Protein AF-A0A7X2PAZ7-F1 (afdb_monomer_lite)

Organism: NCBI:txid2606638

Sequence (90 aa):
MGCDDVDLNIPRFDYEKLLDSFSDPTGRYRIISIRDKGYYLPSAKIFDTTTIMRENYDVSLDIGLFIDLFPMDNLSNDLTEAKRMFRRIK

Structure (mmCIF, N/CA/C/O backbone):
data_AF-A0A7X2PAZ7-F1
#
_entry.id   AF-A0A7X2PAZ7-F1
#
loop_
_atom_site.group_PDB
_atom_site.id
_atom_site.type_symbol
_atom_site.label_atom_id
_atom_site.label_alt_id
_atom_site.label_comp_id
_atom_site.label_asym_id
_atom_site.label_entity_id
_atom_site.label_seq_id
_atom_site.pdbx_PDB_ins_code
_atom_site.Cartn_x
_atom_site.Cartn_y
_atom_site.Cartn_z
_atom_site.occupancy
_atom_site.B_iso_or_equiv
_atom_site.auth_seq_id
_atom_site.auth_comp_id
_atom_site.auth_asym_id
_atom_site.auth_atom_id
_atom_site.pdbx_PDB_model_num
ATOM 1 N N . MET A 1 1 ? -12.404 -20.826 -10.278 1.00 43.88 1 MET A N 1
ATOM 2 C CA . MET A 1 1 ? -12.297 -20.040 -9.036 1.00 43.88 1 MET A CA 1
ATOM 3 C C . MET A 1 1 ? -12.350 -18.599 -9.483 1.00 43.88 1 MET A C 1
ATOM 5 O O . MET A 1 1 ? -11.519 -18.220 -10.298 1.00 43.88 1 MET A O 1
ATOM 9 N N . GLY A 1 2 ? -13.463 -17.930 -9.181 1.00 49.62 2 GLY A N 1
ATOM 10 C CA . GLY A 1 2 ? -13.756 -16.588 -9.678 1.00 49.62 2 GLY A CA 1
ATOM 11 C C . GLY A 1 2 ? -12.802 -15.585 -9.051 1.00 49.62 2 GLY A C 1
ATOM 12 O O . GLY A 1 2 ? -12.396 -15.763 -7.910 1.00 49.62 2 GLY A O 1
ATOM 13 N N . CYS A 1 3 ? -12.389 -14.601 -9.838 1.00 54.66 3 CYS A N 1
ATOM 14 C CA . CYS A 1 3 ? -11.564 -13.496 -9.379 1.00 54.66 3 CYS A CA 1
ATOM 15 C C . CYS A 1 3 ? -12.446 -12.593 -8.504 1.00 54.66 3 CYS A C 1
ATOM 17 O O . CYS A 1 3 ? -13.152 -11.740 -9.036 1.00 54.66 3 CYS A O 1
ATOM 19 N N . ASP A 1 4 ? -12.473 -12.856 -7.197 1.00 70.50 4 ASP A N 1
ATOM 20 C CA . ASP A 1 4 ? -13.101 -11.972 -6.203 1.00 70.50 4 ASP A CA 1
ATOM 21 C C . ASP A 1 4 ? -12.142 -10.838 -5.783 1.00 70.50 4 ASP A C 1
ATOM 23 O O . ASP A 1 4 ? -12.565 -9.854 -5.177 1.00 70.50 4 ASP A O 1
ATOM 27 N N . ASP A 1 5 ? -10.869 -10.954 -6.177 1.00 73.44 5 ASP A N 1
ATOM 28 C CA . ASP A 1 5 ? -9.801 -10.001 -5.897 1.00 73.44 5 ASP A CA 1
ATOM 29 C C . ASP A 1 5 ? -9.581 -9.033 -7.070 1.00 73.44 5 ASP A C 1
ATOM 31 O O . ASP A 1 5 ? -9.789 -9.365 -8.244 1.00 73.44 5 ASP A O 1
ATOM 35 N N . VAL A 1 6 ? -9.140 -7.817 -6.746 1.00 87.88 6 VAL A N 1
ATOM 36 C CA . VAL A 1 6 ? -8.716 -6.805 -7.718 1.00 87.88 6 VAL A CA 1
ATOM 37 C C . VAL A 1 6 ? -7.239 -6.514 -7.492 1.00 87.88 6 VAL A C 1
ATOM 39 O O . VAL A 1 6 ? -6.856 -6.017 -6.434 1.00 87.88 6 VAL A O 1
ATOM 42 N N . ASP A 1 7 ? -6.433 -6.765 -8.522 1.00 91.38 7 ASP A N 1
ATOM 43 C CA . ASP A 1 7 ? -4.995 -6.506 -8.522 1.00 91.38 7 ASP A CA 1
ATOM 44 C C . ASP A 1 7 ? -4.650 -5.310 -9.416 1.00 91.38 7 ASP A C 1
ATOM 46 O O . ASP A 1 7 ? -5.033 -5.246 -10.589 1.00 91.38 7 ASP A O 1
ATOM 50 N N . LEU A 1 8 ? -3.859 -4.375 -8.891 1.00 93.00 8 LEU A N 1
ATOM 51 C CA . LEU A 1 8 ? -3.301 -3.254 -9.639 1.00 93.00 8 LEU A CA 1
ATOM 52 C C . LEU A 1 8 ? -1.785 -3.391 -9.750 1.00 93.00 8 LEU A C 1
ATOM 54 O O . LEU A 1 8 ? -1.052 -3.293 -8.769 1.00 93.00 8 LEU A O 1
ATOM 58 N N . ASN A 1 9 ? -1.311 -3.547 -10.984 1.00 93.56 9 ASN A N 1
ATOM 59 C CA . ASN A 1 9 ? 0.106 -3.462 -11.315 1.00 93.56 9 ASN A CA 1
ATOM 60 C C . ASN A 1 9 ? 0.494 -1.993 -11.529 1.00 93.56 9 ASN A C 1
ATOM 62 O O . ASN A 1 9 ? -0.029 -1.336 -12.430 1.00 93.56 9 ASN A O 1
ATOM 66 N N . ILE A 1 10 ? 1.416 -1.481 -10.715 1.00 93.44 10 ILE A N 1
ATOM 67 C CA . ILE A 1 10 ? 1.793 -0.062 -10.672 1.00 93.44 10 ILE A CA 1
ATOM 68 C C . ILE A 1 10 ? 3.298 0.058 -10.926 1.00 93.44 10 ILE A C 1
ATOM 70 O O . ILE A 1 10 ? 4.063 -0.624 -10.246 1.00 93.44 10 ILE A O 1
ATOM 74 N N . PRO A 1 11 ? 3.773 0.919 -11.848 1.00 93.25 11 PRO A N 1
ATOM 75 C CA . PRO A 1 11 ? 5.204 1.177 -11.997 1.00 93.25 11 PRO A CA 1
ATOM 76 C C . PRO A 1 11 ? 5.843 1.520 -10.646 1.00 93.25 11 PRO A C 1
ATOM 78 O O . PRO A 1 11 ? 5.308 2.354 -9.916 1.00 93.25 11 PRO A O 1
ATOM 81 N N . ARG A 1 12 ? 6.989 0.910 -10.303 1.00 93.06 12 ARG A N 1
ATOM 82 C CA . ARG A 1 12 ? 7.595 1.036 -8.960 1.00 93.06 12 ARG A CA 1
ATOM 83 C C . ARG A 1 12 ? 7.720 2.489 -8.503 1.00 93.06 12 ARG A C 1
ATOM 85 O O . ARG A 1 12 ? 7.447 2.793 -7.351 1.00 93.06 12 ARG A O 1
ATOM 92 N N . PHE A 1 13 ? 8.084 3.394 -9.408 1.00 92.38 13 PHE A N 1
ATOM 93 C CA . PHE A 1 13 ? 8.183 4.819 -9.101 1.00 92.38 13 PHE A CA 1
ATOM 94 C C . PHE A 1 13 ? 6.864 5.432 -8.604 1.00 92.38 13 PHE A C 1
ATOM 96 O O . PHE A 1 13 ? 6.869 6.186 -7.635 1.00 92.38 13 PHE A O 1
ATOM 103 N N . ASP A 1 14 ? 5.741 5.099 -9.239 1.00 95.12 14 ASP A N 1
ATOM 104 C CA . ASP A 1 14 ? 4.424 5.604 -8.847 1.00 95.12 14 ASP A CA 1
ATOM 105 C C . ASP A 1 14 ? 3.881 4.867 -7.618 1.00 95.12 14 ASP A C 1
ATOM 107 O O . ASP A 1 14 ? 3.203 5.473 -6.792 1.00 95.12 14 ASP A O 1
ATOM 111 N N . TYR A 1 15 ? 4.244 3.593 -7.446 1.00 95.69 15 TYR A N 1
ATOM 112 C CA . TYR A 1 15 ? 3.947 2.822 -6.239 1.00 95.69 15 TYR A CA 1
ATOM 113 C C . TYR A 1 15 ? 4.591 3.445 -4.992 1.00 95.69 15 TYR A C 1
ATOM 115 O O . TYR A 1 15 ? 3.896 3.699 -4.012 1.00 95.69 15 TYR A O 1
ATOM 123 N N . GLU A 1 16 ? 5.893 3.752 -5.027 1.00 94.94 16 GLU A N 1
ATOM 124 C CA . GLU A 1 16 ? 6.576 4.371 -3.879 1.00 94.94 16 GLU A CA 1
ATOM 125 C C . GLU A 1 16 ? 5.995 5.757 -3.566 1.00 94.94 16 GLU A C 1
ATOM 127 O O . GLU A 1 16 ? 5.724 6.064 -2.407 1.00 94.94 16 GLU A O 1
ATOM 132 N N . LYS A 1 17 ? 5.705 6.564 -4.598 1.00 96.38 17 LYS A N 1
ATOM 133 C CA . LYS A 1 17 ? 5.014 7.851 -4.422 1.00 96.38 17 LYS A CA 1
ATOM 134 C C . LYS A 1 17 ? 3.654 7.690 -3.759 1.00 96.38 17 LYS A C 1
ATOM 136 O O . LYS A 1 17 ? 3.326 8.471 -2.873 1.00 96.38 17 LYS A O 1
ATOM 141 N N . LEU A 1 18 ? 2.867 6.700 -4.184 1.00 96.25 18 LEU A N 1
ATOM 142 C CA . LEU A 1 18 ? 1.575 6.411 -3.578 1.00 96.25 18 LEU A CA 1
ATOM 143 C C . LEU A 1 18 ? 1.747 6.106 -2.086 1.00 96.25 18 LEU A C 1
ATOM 145 O O . LEU A 1 18 ? 1.059 6.717 -1.280 1.00 96.25 18 LEU A O 1
ATOM 149 N N . LEU A 1 19 ? 2.692 5.242 -1.703 1.00 96.19 19 LEU A N 1
ATOM 150 C CA . LEU A 1 19 ? 2.942 4.937 -0.288 1.00 96.19 19 LEU A CA 1
ATOM 151 C C . LEU A 1 19 ? 3.379 6.165 0.526 1.00 96.19 19 LEU A C 1
ATOM 153 O O . LEU A 1 19 ? 3.011 6.280 1.692 1.00 96.19 19 LEU A O 1
ATOM 157 N N . ASP A 1 20 ? 4.155 7.067 -0.074 1.00 96.69 20 ASP A N 1
ATOM 158 C CA . ASP A 1 20 ? 4.688 8.248 0.611 1.00 96.69 20 ASP A CA 1
ATOM 159 C C . ASP A 1 20 ? 3.659 9.377 0.762 1.00 96.69 20 ASP A C 1
ATOM 161 O O . ASP A 1 20 ? 3.697 10.116 1.746 1.00 96.69 20 ASP A O 1
ATOM 165 N N . SER A 1 21 ? 2.760 9.546 -0.214 1.00 95.56 21 SER A N 1
ATOM 166 C CA . SER A 1 21 ? 1.862 10.705 -0.277 1.00 95.56 21 SER A CA 1
ATOM 167 C C . SER A 1 21 ? 0.378 10.380 -0.136 1.00 95.56 21 SER A C 1
ATOM 169 O O . SER A 1 21 ? -0.438 11.302 -0.181 1.00 95.56 21 SER A O 1
ATOM 171 N N . PHE A 1 22 ? -0.006 9.105 -0.025 1.00 96.25 22 PHE A N 1
ATOM 172 C CA . PHE A 1 22 ? -1.415 8.741 0.086 1.00 96.25 22 PHE A CA 1
ATOM 173 C C . PHE A 1 22 ? -2.039 9.349 1.342 1.00 96.25 22 PHE A C 1
ATOM 175 O O . PHE A 1 22 ? -1.569 9.174 2.465 1.00 96.25 22 PHE A O 1
ATOM 182 N N . SER A 1 23 ? -3.146 10.050 1.133 1.00 94.75 23 SER A N 1
ATOM 183 C CA . SER A 1 23 ? -3.962 10.621 2.187 1.00 94.75 23 SER A CA 1
ATOM 184 C C . SER A 1 23 ? -5.411 10.577 1.734 1.00 94.75 23 SER A C 1
ATOM 186 O O . SER A 1 23 ? -5.734 11.030 0.636 1.00 94.75 23 SER A O 1
ATOM 188 N N . ASP A 1 24 ? -6.279 10.032 2.580 1.00 96.19 24 ASP A N 1
ATOM 189 C CA . ASP A 1 24 ? -7.722 10.092 2.388 1.00 96.19 24 ASP A CA 1
ATOM 190 C C . ASP A 1 24 ? -8.336 11.018 3.452 1.00 96.19 24 ASP A C 1
ATOM 192 O O . ASP A 1 24 ? -8.410 10.631 4.622 1.00 96.19 24 ASP A O 1
ATOM 196 N N . PRO A 1 25 ? -8.811 12.221 3.074 1.00 94.25 25 PRO A N 1
ATOM 197 C CA . PRO A 1 25 ? -9.447 13.156 4.001 1.00 94.25 25 PRO A CA 1
ATOM 198 C C . PRO A 1 25 ? -10.690 12.595 4.702 1.00 94.25 25 PRO A C 1
A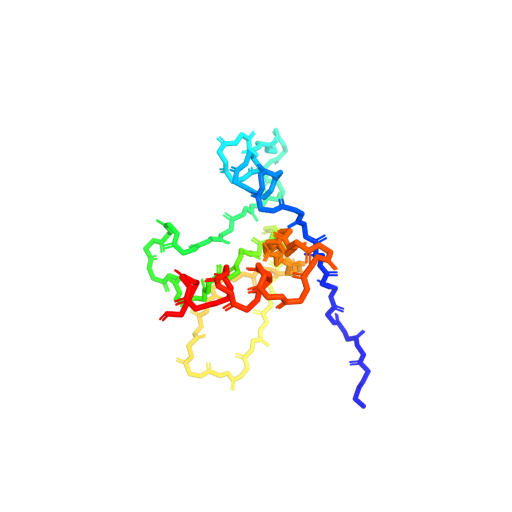TOM 200 O O . PRO A 1 25 ? -11.066 13.094 5.760 1.00 94.25 25 PRO A O 1
ATOM 203 N N . THR A 1 26 ? -11.342 11.582 4.121 1.00 95.62 26 THR A N 1
ATOM 204 C CA . THR A 1 26 ? -12.523 10.942 4.719 1.00 95.62 26 THR A CA 1
ATOM 205 C C . THR A 1 26 ? -12.160 9.851 5.728 1.00 95.62 26 THR A C 1
ATOM 207 O O . THR A 1 26 ? -13.010 9.450 6.521 1.00 95.62 26 THR A O 1
ATOM 210 N N . GLY A 1 27 ? -10.908 9.376 5.717 1.00 94.56 27 GLY A N 1
ATOM 211 C CA . GLY A 1 27 ? -10.427 8.266 6.546 1.00 94.56 27 GLY A CA 1
ATOM 212 C C . GLY A 1 27 ? -11.023 6.898 6.191 1.00 94.56 27 GLY A C 1
ATOM 213 O O . GLY A 1 27 ? -10.793 5.920 6.911 1.00 94.56 27 GLY A O 1
ATOM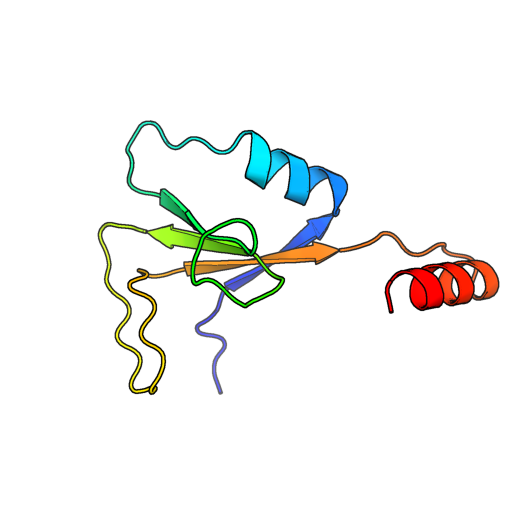 214 N N . ARG A 1 28 ? -11.792 6.813 5.100 1.00 96.56 28 ARG A N 1
ATOM 215 C CA . ARG A 1 28 ? -12.435 5.583 4.639 1.00 96.56 28 ARG A CA 1
ATOM 216 C C . ARG A 1 28 ? -11.414 4.594 4.096 1.00 96.56 28 ARG A C 1
ATOM 218 O O . ARG A 1 28 ? -11.552 3.401 4.325 1.00 96.56 28 ARG A O 1
ATOM 225 N N . TYR A 1 29 ? -10.390 5.066 3.403 1.00 97.25 29 TYR A N 1
ATOM 226 C CA . TYR A 1 29 ? -9.383 4.221 2.783 1.00 97.25 29 TYR A CA 1
ATOM 227 C C . TYR A 1 29 ? -8.053 4.319 3.514 1.00 97.25 29 TYR A C 1
ATOM 229 O O . TYR A 1 29 ? -7.578 5.403 3.857 1.00 97.25 29 TYR A O 1
ATOM 237 N N . ARG A 1 30 ? -7.424 3.165 3.727 1.00 96.50 30 ARG A N 1
ATOM 238 C CA . ARG A 1 30 ? -6.085 3.064 4.310 1.00 96.50 30 ARG A CA 1
ATOM 239 C C . ARG A 1 30 ? -5.217 2.163 3.457 1.00 96.50 30 ARG A C 1
ATOM 241 O O . ARG A 1 30 ? -5.701 1.177 2.910 1.00 96.50 30 ARG A O 1
ATOM 248 N N . ILE A 1 31 ? -3.937 2.506 3.380 1.00 96.62 31 ILE A N 1
ATOM 249 C CA . ILE A 1 31 ? -2.914 1.637 2.810 1.00 96.62 31 ILE A CA 1
ATOM 250 C C . ILE A 1 31 ? -2.190 0.929 3.955 1.00 96.62 31 ILE A C 1
ATOM 252 O O . ILE A 1 31 ? -1.877 1.553 4.968 1.00 96.62 31 ILE A O 1
ATOM 256 N N . ILE A 1 32 ? -1.944 -0.366 3.780 1.00 95.19 32 ILE A N 1
ATOM 257 C CA . ILE A 1 32 ? -1.020 -1.162 4.588 1.00 95.19 32 ILE A CA 1
ATOM 258 C C . ILE A 1 32 ? 0.044 -1.765 3.672 1.00 95.19 32 ILE A C 1
ATOM 260 O O . ILE A 1 32 ? -0.244 -2.163 2.543 1.00 95.19 32 ILE A O 1
ATOM 264 N N . SER A 1 33 ? 1.288 -1.791 4.132 1.00 95.44 33 SER A N 1
ATOM 265 C CA . SER A 1 33 ? 2.454 -2.171 3.336 1.00 95.44 33 SER A CA 1
ATOM 266 C C . SER A 1 33 ? 3.516 -2.855 4.194 1.00 95.44 33 SER A C 1
ATOM 268 O O . SER A 1 33 ? 3.419 -2.891 5.416 1.00 95.44 33 SER A O 1
ATOM 270 N N . ILE A 1 34 ? 4.595 -3.336 3.569 1.00 93.62 34 ILE A N 1
ATOM 271 C CA . ILE A 1 34 ? 5.755 -3.913 4.276 1.00 93.62 34 ILE A CA 1
ATOM 272 C C . ILE A 1 34 ? 6.431 -2.940 5.264 1.00 93.62 34 ILE A C 1
ATOM 274 O O . ILE A 1 34 ? 7.246 -3.348 6.088 1.00 93.62 34 ILE A O 1
ATOM 278 N N . ARG A 1 35 ? 6.112 -1.642 5.185 1.00 93.19 35 ARG A N 1
ATOM 279 C CA . ARG A 1 35 ? 6.606 -0.612 6.108 1.00 93.19 35 ARG A CA 1
ATOM 280 C C . ARG A 1 35 ? 5.857 -0.633 7.448 1.00 93.19 35 ARG A C 1
ATOM 282 O O . ARG A 1 35 ? 6.353 -0.086 8.431 1.00 93.19 35 ARG A O 1
ATOM 289 N N . ASP A 1 36 ? 4.686 -1.266 7.497 1.00 92.88 36 ASP A N 1
ATOM 290 C CA . ASP A 1 36 ? 3.832 -1.345 8.674 1.00 92.88 36 ASP A CA 1
ATOM 291 C C . ASP A 1 36 ? 4.194 -2.547 9.552 1.00 92.88 36 ASP A C 1
ATOM 293 O O . ASP A 1 36 ? 4.377 -3.678 9.094 1.00 92.88 36 ASP A O 1
ATOM 297 N N . LYS A 1 37 ? 4.274 -2.317 10.866 1.00 90.31 37 LYS A N 1
ATOM 298 C CA . LYS A 1 37 ? 4.618 -3.369 11.827 1.00 90.31 37 LYS A CA 1
ATOM 299 C C . LYS A 1 37 ? 3.573 -4.490 11.789 1.00 90.31 37 LYS A C 1
ATOM 301 O O . LYS A 1 37 ? 2.403 -4.255 12.068 1.00 90.31 37 LYS A O 1
ATOM 306 N N . GLY A 1 38 ? 4.031 -5.719 11.555 1.00 86.69 38 GLY A N 1
ATOM 307 C CA . GLY A 1 38 ? 3.182 -6.916 11.553 1.00 86.69 38 GLY A CA 1
ATOM 308 C C . GLY A 1 38 ? 2.639 -7.301 10.177 1.00 86.69 38 GLY A C 1
ATOM 309 O O . GLY A 1 38 ? 2.042 -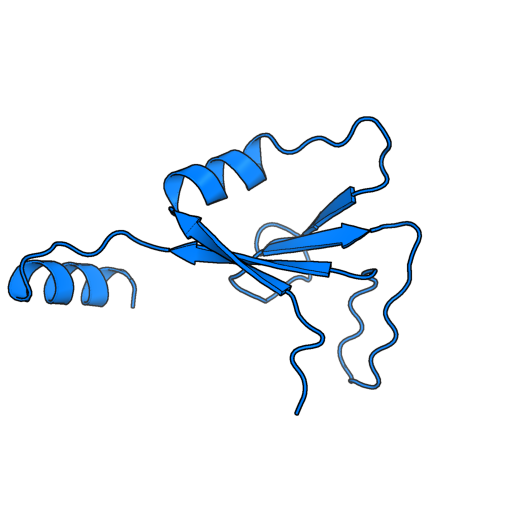8.366 10.052 1.00 86.69 38 GLY A O 1
ATOM 310 N N . TYR A 1 39 ? 2.893 -6.496 9.145 1.00 89.56 39 TYR A N 1
A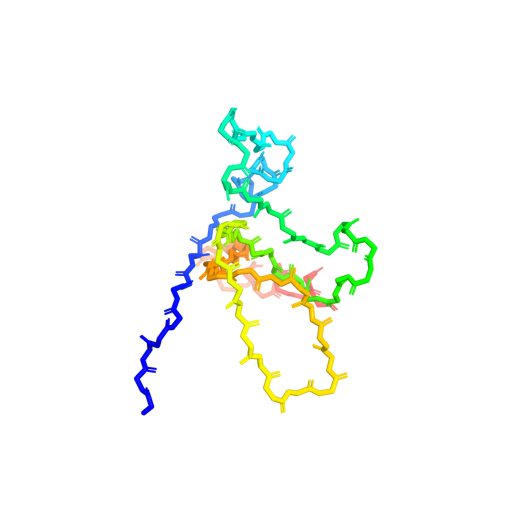TOM 311 C CA . TYR A 1 39 ? 2.602 -6.858 7.765 1.00 89.56 39 TYR A CA 1
ATOM 312 C C . TYR A 1 39 ? 3.831 -7.498 7.108 1.00 89.56 39 TYR A C 1
ATOM 314 O O . TYR A 1 39 ? 4.945 -6.993 7.233 1.00 89.56 39 TYR A O 1
ATOM 322 N N . TYR A 1 40 ? 3.642 -8.633 6.434 1.00 87.62 40 TYR A N 1
ATOM 323 C CA . TYR A 1 40 ? 4.747 -9.469 5.941 1.00 87.62 40 TYR A CA 1
ATOM 324 C C . TYR A 1 40 ? 4.772 -9.637 4.417 1.00 87.62 40 TYR A C 1
ATOM 326 O O . TYR A 1 40 ? 5.711 -10.231 3.885 1.00 87.62 40 TYR A O 1
ATOM 334 N N . LEU A 1 41 ? 3.758 -9.135 3.707 1.00 90.25 41 LEU A N 1
ATOM 335 C CA . LEU A 1 41 ? 3.695 -9.246 2.254 1.00 90.25 41 LEU A CA 1
ATOM 336 C C . LEU A 1 41 ? 4.505 -8.121 1.586 1.00 90.25 41 LEU A C 1
ATOM 338 O O . LEU A 1 41 ? 4.539 -6.998 2.092 1.00 90.25 41 LEU A O 1
ATOM 342 N N . PRO A 1 42 ? 5.154 -8.396 0.440 1.00 88.62 42 PRO A N 1
ATOM 343 C CA . PRO A 1 42 ? 5.924 -7.389 -0.291 1.00 88.62 42 PRO A CA 1
ATOM 344 C C . PRO A 1 42 ? 5.043 -6.374 -1.036 1.00 88.62 42 PRO A C 1
ATOM 346 O O . PRO A 1 42 ? 5.504 -5.269 -1.319 1.00 88.62 42 PRO A O 1
ATOM 349 N N . SER A 1 43 ? 3.799 -6.735 -1.364 1.00 93.06 43 SER A N 1
ATOM 350 C CA . SER A 1 43 ? 2.802 -5.849 -1.971 1.00 93.06 43 SER A CA 1
ATOM 351 C C . SER A 1 43 ? 2.032 -5.073 -0.909 1.00 93.06 43 SER A C 1
ATOM 353 O O . SER A 1 43 ? 1.770 -5.586 0.178 1.00 93.06 43 SER A O 1
ATOM 355 N N . ALA A 1 44 ? 1.627 -3.848 -1.228 1.00 95.94 44 ALA A N 1
ATOM 356 C CA . ALA A 1 44 ? 0.706 -3.097 -0.386 1.00 95.94 44 ALA A CA 1
ATOM 357 C C . ALA A 1 44 ? -0.745 -3.458 -0.713 1.00 95.94 44 ALA A C 1
ATOM 359 O O . ALA A 1 44 ? -1.052 -3.902 -1.817 1.00 95.94 44 ALA A O 1
ATOM 360 N N . LYS A 1 45 ? -1.642 -3.207 0.236 1.00 95.31 45 LYS A N 1
ATOM 361 C CA . LYS A 1 45 ? -3.091 -3.272 0.037 1.00 95.31 45 LYS A CA 1
ATOM 362 C C . LYS A 1 45 ? -3.695 -1.926 0.390 1.00 95.31 45 LYS A C 1
ATOM 364 O O . LYS A 1 45 ? -3.331 -1.344 1.413 1.00 95.31 45 LYS A O 1
ATOM 369 N N . ILE A 1 46 ? -4.631 -1.448 -0.424 1.00 96.00 46 ILE A N 1
ATOM 370 C CA . ILE A 1 46 ? -5.548 -0.372 -0.031 1.00 96.00 46 ILE A CA 1
ATOM 371 C C . ILE A 1 46 ? -6.888 -0.994 0.335 1.00 96.00 46 ILE A C 1
ATOM 373 O O . ILE A 1 46 ? -7.382 -1.843 -0.400 1.00 96.00 46 ILE A O 1
ATOM 377 N N . PHE A 1 47 ? -7.469 -0.602 1.466 1.00 95.06 47 PHE A N 1
ATOM 378 C CA . PHE A 1 47 ? -8.696 -1.217 1.967 1.00 95.06 47 PHE A CA 1
ATOM 379 C C . PHE A 1 47 ? -9.675 -0.204 2.555 1.00 95.06 47 PHE A C 1
ATOM 381 O O . PHE A 1 47 ? -9.279 0.860 3.038 1.00 95.06 47 PHE A O 1
ATOM 388 N N . ASP A 1 48 ? -10.960 -0.558 2.508 1.00 95.56 48 ASP A N 1
ATOM 389 C CA . ASP A 1 48 ? -12.062 0.217 3.081 1.00 95.56 48 ASP A CA 1
ATOM 390 C C . ASP A 1 48 ? -12.242 -0.107 4.574 1.00 95.56 48 ASP A C 1
ATOM 392 O O . ASP A 1 48 ? -12.629 -1.218 4.945 1.00 95.56 48 ASP A O 1
ATOM 396 N N . THR A 1 49 ? -12.006 0.880 5.436 1.00 95.25 49 THR A N 1
ATOM 397 C CA . THR A 1 49 ? -12.091 0.779 6.901 1.00 95.25 49 THR A CA 1
ATOM 398 C C . THR A 1 49 ? -13.515 0.626 7.430 1.00 95.25 49 THR A C 1
ATOM 400 O O . THR A 1 49 ? -13.698 0.289 8.598 1.00 95.25 49 THR A O 1
ATOM 403 N N . THR A 1 50 ? -14.530 0.855 6.592 1.00 95.69 50 THR A N 1
ATOM 404 C CA . THR A 1 50 ? -15.949 0.680 6.946 1.00 95.69 50 THR A CA 1
ATOM 405 C C . THR A 1 50 ? -16.443 -0.752 6.738 1.00 95.69 50 THR A C 1
ATOM 407 O O . THR A 1 50 ? -17.594 -1.069 7.040 1.00 95.69 50 THR A O 1
ATOM 410 N N . THR A 1 51 ? -15.568 -1.632 6.249 1.00 93.19 51 THR A N 1
ATOM 411 C CA . THR A 1 51 ? -15.845 -3.049 6.004 1.00 93.19 51 THR A CA 1
A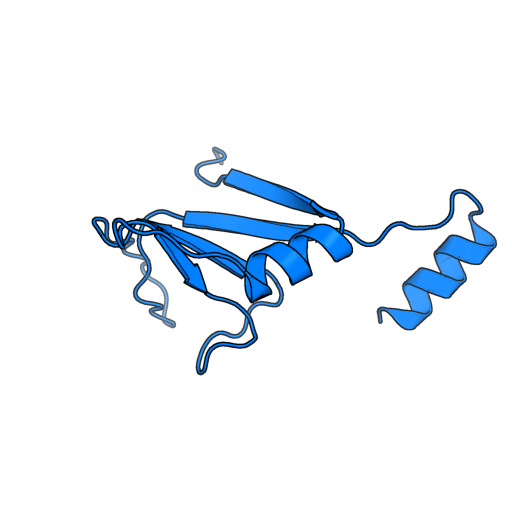TOM 412 C C . THR A 1 51 ?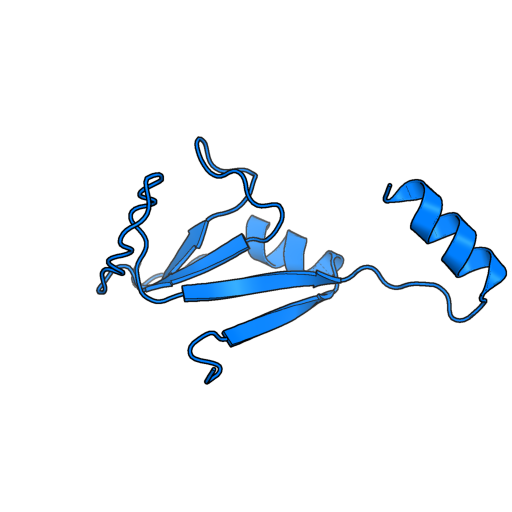 -14.870 -3.927 6.784 1.00 93.19 51 THR A C 1
ATOM 414 O O . THR A 1 51 ? -13.801 -3.477 7.189 1.00 93.19 51 THR A O 1
ATOM 417 N N . ILE A 1 52 ? -15.236 -5.190 7.008 1.00 88.19 52 ILE A N 1
ATOM 418 C CA . ILE A 1 52 ? -14.378 -6.179 7.670 1.00 88.19 52 ILE A CA 1
ATOM 419 C C . ILE A 1 52 ? -14.337 -7.415 6.785 1.00 88.19 52 ILE A C 1
ATOM 421 O O . ILE A 1 52 ? -15.387 -7.987 6.480 1.00 88.19 52 ILE A O 1
ATOM 425 N N . MET A 1 53 ? -13.135 -7.840 6.413 1.00 86.19 53 MET A N 1
ATOM 426 C CA . MET A 1 53 ? -12.926 -9.130 5.781 1.00 86.19 53 MET A CA 1
ATOM 427 C C . MET A 1 53 ? -12.700 -10.189 6.860 1.00 86.19 53 MET A C 1
ATOM 429 O O . MET A 1 53 ? -11.893 -10.010 7.768 1.00 86.19 53 MET A O 1
ATOM 433 N N . ARG A 1 54 ? -13.443 -11.295 6.788 1.00 82.50 54 ARG A N 1
ATOM 434 C CA . ARG A 1 54 ? -13.283 -12.427 7.707 1.00 82.50 54 ARG A CA 1
ATOM 435 C C . ARG A 1 54 ? -12.688 -13.600 6.955 1.00 82.50 54 ARG A C 1
ATOM 437 O O . ARG A 1 54 ? -13.396 -14.285 6.222 1.00 82.50 54 ARG A O 1
ATOM 444 N N . GLU A 1 55 ? -11.403 -13.823 7.164 1.00 72.31 55 GLU A N 1
ATOM 445 C CA . GLU A 1 55 ? -10.689 -14.975 6.631 1.00 72.31 55 GLU A CA 1
ATOM 446 C C . GLU A 1 55 ? -10.576 -16.067 7.700 1.00 72.31 55 GLU A C 1
ATOM 448 O O . GLU A 1 55 ? -10.232 -15.799 8.848 1.00 72.31 55 GLU A O 1
ATOM 453 N N . ASN A 1 56 ? -10.860 -17.318 7.332 1.00 69.88 56 ASN A N 1
ATOM 454 C CA . ASN A 1 56 ? -10.741 -18.473 8.232 1.00 69.88 56 ASN A CA 1
ATOM 455 C C . ASN A 1 56 ? -9.299 -19.027 8.243 1.00 69.88 56 ASN A C 1
ATOM 457 O O . ASN A 1 56 ? -9.100 -20.231 8.078 1.00 69.88 56 ASN A O 1
ATOM 461 N N . TYR A 1 57 ? -8.297 -18.154 8.390 1.00 63.97 57 TYR A N 1
ATOM 462 C CA . TYR A 1 57 ? -6.872 -18.514 8.393 1.00 63.97 57 TYR A CA 1
ATOM 463 C C . TYR A 1 57 ? -6.166 -18.026 9.672 1.00 63.97 57 TYR A C 1
ATOM 465 O O . TYR A 1 57 ? -6.579 -17.044 10.281 1.00 63.97 57 TYR A O 1
ATOM 473 N N . ASP A 1 58 ? -5.084 -18.711 10.069 1.00 55.00 58 ASP A N 1
ATOM 474 C CA . ASP A 1 58 ? -4.369 -18.532 11.354 1.00 55.00 58 ASP A CA 1
ATOM 475 C C . ASP A 1 58 ? -3.695 -17.157 11.554 1.00 55.00 58 ASP A C 1
ATOM 477 O O . ASP A 1 58 ? -3.240 -16.843 12.654 1.00 55.00 58 ASP A O 1
ATOM 481 N N . VAL A 1 59 ? -3.612 -16.324 10.512 1.00 59.22 59 VAL A N 1
ATOM 482 C CA . VAL A 1 59 ? -2.992 -14.993 10.572 1.00 59.22 59 VAL A CA 1
ATOM 483 C C . VAL A 1 59 ? -4.055 -13.944 10.275 1.00 59.22 59 VAL A C 1
ATOM 485 O O . VAL A 1 59 ? -4.268 -13.568 9.127 1.00 59.22 59 VAL A O 1
ATOM 488 N N . SER A 1 60 ? -4.742 -13.477 11.316 1.00 59.84 60 SER A N 1
ATOM 489 C CA . SER A 1 60 ? -5.756 -12.432 11.183 1.00 59.84 60 SER A CA 1
ATOM 490 C C . SER A 1 60 ? -5.087 -11.066 11.032 1.00 59.84 60 SER A C 1
ATOM 492 O O . SER A 1 60 ? -4.580 -10.500 12.006 1.00 59.84 60 SER A O 1
ATOM 494 N N . LEU A 1 61 ? -5.077 -10.528 9.814 1.00 70.69 61 LEU A N 1
ATOM 495 C CA . LEU A 1 61 ? -4.880 -9.100 9.601 1.00 70.69 61 LEU A CA 1
ATOM 496 C C . LEU A 1 61 ? -6.266 -8.443 9.608 1.00 70.69 61 LEU A C 1
ATOM 498 O O . LEU A 1 61 ? -7.101 -8.781 8.773 1.00 70.69 61 LEU A O 1
ATOM 502 N N . ASP A 1 62 ? -6.521 -7.520 10.536 1.00 79.56 62 ASP A N 1
ATOM 503 C CA . ASP A 1 62 ? -7.797 -6.794 10.593 1.00 79.56 62 ASP A CA 1
ATOM 504 C C . ASP A 1 62 ? -7.866 -5.755 9.459 1.00 79.56 62 ASP A C 1
ATOM 506 O O . ASP A 1 62 ? -7.593 -4.567 9.650 1.00 79.56 62 ASP A O 1
ATOM 510 N N . ILE A 1 63 ? -8.204 -6.219 8.254 1.00 87.75 63 ILE A N 1
ATOM 511 C CA . ILE A 1 63 ? -8.425 -5.391 7.063 1.00 87.75 63 ILE A CA 1
ATOM 512 C C . ILE A 1 63 ? -9.842 -5.569 6.516 1.00 87.75 63 ILE A C 1
ATOM 514 O O . ILE A 1 63 ? -10.494 -6.598 6.700 1.00 87.75 63 ILE A O 1
ATOM 518 N N . GLY A 1 64 ? -10.334 -4.521 5.859 1.00 91.69 64 GLY A N 1
ATOM 519 C CA . GLY A 1 64 ? -11.590 -4.551 5.118 1.00 91.69 64 GLY A CA 1
ATOM 520 C C . GLY A 1 64 ? -11.419 -5.097 3.703 1.00 91.69 64 GLY A C 1
ATOM 521 O O . GLY A 1 64 ? -10.367 -5.628 3.349 1.00 91.69 64 GLY A O 1
ATOM 522 N N . LEU A 1 65 ? -12.451 -4.919 2.878 1.00 92.19 65 LEU A N 1
ATOM 523 C CA . LEU A 1 65 ? -12.386 -5.172 1.440 1.00 92.19 65 LEU A CA 1
ATOM 524 C C . LEU A 1 65 ? -11.214 -4.391 0.834 1.00 92.19 65 LEU A C 1
ATOM 526 O O . LEU A 1 65 ? -11.096 -3.185 1.076 1.00 92.19 65 LEU A O 1
ATOM 530 N N . PHE A 1 66 ? -10.366 -5.075 0.065 1.00 93.06 66 PHE A N 1
ATOM 531 C CA . PHE A 1 66 ? -9.084 -4.535 -0.376 1.00 93.06 66 PHE A CA 1
ATOM 532 C C . PHE A 1 66 ? -8.843 -4.667 -1.885 1.00 93.06 66 PHE A C 1
ATOM 534 O O . PHE A 1 66 ? -9.489 -5.446 -2.578 1.00 93.06 66 PHE A O 1
ATOM 541 N N . ILE A 1 67 ? -7.873 -3.887 -2.364 1.00 94.38 67 ILE A N 1
ATOM 542 C CA . ILE A 1 67 ? -7.240 -3.992 -3.682 1.00 94.38 67 ILE A CA 1
ATOM 543 C C . ILE A 1 67 ? -5.742 -4.207 -3.450 1.00 94.38 67 ILE A C 1
ATOM 545 O O . ILE A 1 67 ? -5.127 -3.471 -2.667 1.00 94.38 67 ILE A O 1
ATOM 549 N N . ASP A 1 68 ? -5.155 -5.185 -4.134 1.00 94.12 68 ASP A N 1
ATOM 550 C CA . ASP A 1 68 ? -3.716 -5.437 -4.101 1.00 94.12 68 ASP A CA 1
ATOM 551 C C . ASP A 1 68 ? -2.953 -4.467 -5.008 1.00 94.12 68 ASP A C 1
ATOM 553 O O . ASP A 1 68 ? -3.326 -4.216 -6.154 1.00 94.12 68 ASP A O 1
ATOM 557 N N . LEU A 1 69 ? -1.854 -3.923 -4.493 1.00 95.88 69 LEU A N 1
ATOM 558 C CA . LEU A 1 69 ? -0.986 -2.970 -5.176 1.00 95.88 69 LEU A CA 1
ATOM 559 C C . LEU A 1 69 ? 0.379 -3.628 -5.399 1.00 95.88 69 LEU A C 1
ATOM 561 O O . LEU A 1 69 ? 1.204 -3.724 -4.483 1.00 95.88 69 LEU A O 1
ATOM 565 N N . PHE A 1 70 ? 0.630 -4.079 -6.626 1.00 95.00 70 PHE A N 1
ATOM 566 C CA . PHE A 1 70 ? 1.876 -4.738 -7.004 1.00 95.00 70 PHE A CA 1
ATOM 567 C C . PHE A 1 70 ? 2.841 -3.756 -7.675 1.00 95.00 70 PHE A C 1
ATOM 569 O O . PHE A 1 70 ? 2.530 -3.232 -8.750 1.00 95.00 70 PHE A O 1
ATOM 576 N N . PRO A 1 71 ? 4.033 -3.514 -7.095 1.00 93.44 71 PRO A N 1
ATOM 577 C CA . PRO A 1 71 ? 5.054 -2.729 -7.767 1.00 93.44 71 PRO A CA 1
ATOM 578 C C . PRO A 1 71 ? 5.624 -3.514 -8.952 1.00 93.44 71 PRO A C 1
ATOM 580 O O . PRO A 1 71 ? 6.122 -4.629 -8.797 1.00 93.44 71 PRO A O 1
ATOM 583 N N . MET A 1 72 ? 5.611 -2.900 -10.130 1.00 90.19 72 MET A N 1
ATOM 584 C CA . MET A 1 72 ? 6.250 -3.410 -11.336 1.00 90.19 72 MET A CA 1
ATOM 585 C C . MET A 1 72 ? 7.529 -2.644 -11.643 1.00 90.19 72 MET A C 1
ATOM 587 O O . MET A 1 72 ? 7.532 -1.423 -11.816 1.00 90.19 72 MET A O 1
ATOM 591 N N . ASP A 1 73 ? 8.620 -3.389 -11.762 1.00 85.00 73 ASP A N 1
ATOM 592 C CA . ASP A 1 73 ? 9.877 -2.875 -12.283 1.00 85.00 73 ASP A CA 1
ATOM 593 C C . ASP A 1 73 ? 9.852 -2.856 -13.808 1.00 85.00 73 ASP A C 1
ATOM 595 O O . ASP A 1 73 ? 9.541 -3.862 -14.449 1.00 85.00 73 ASP A O 1
ATOM 599 N N . ASN A 1 74 ? 10.244 -1.726 -14.401 1.00 73.69 74 ASN A N 1
ATOM 600 C CA . ASN A 1 74 ? 10.540 -1.700 -15.827 1.00 73.69 74 ASN A CA 1
ATOM 601 C C . ASN A 1 74 ? 11.770 -2.572 -16.076 1.00 73.69 74 ASN A C 1
ATOM 603 O O . ASN A 1 74 ? 12.867 -2.260 -15.614 1.00 73.69 74 ASN A O 1
ATOM 607 N N . LEU A 1 75 ? 11.591 -3.648 -16.833 1.00 75.38 75 LEU A N 1
ATOM 608 C CA . LEU A 1 75 ? 12.702 -4.380 -17.422 1.00 75.38 75 LEU A CA 1
ATOM 609 C C . LEU A 1 75 ? 13.100 -3.702 -18.733 1.00 75.38 75 LEU A C 1
ATOM 611 O O . LEU A 1 75 ? 12.256 -3.166 -19.449 1.00 75.38 75 LEU A O 1
ATOM 615 N N . SER A 1 76 ? 14.396 -3.722 -19.043 1.00 72.62 76 SER A N 1
ATOM 616 C CA . SER A 1 76 ? 14.868 -3.288 -20.357 1.00 72.62 76 SER A CA 1
ATOM 617 C C . SER A 1 76 ? 14.208 -4.110 -21.469 1.00 72.62 76 SER A C 1
ATOM 619 O O . SER A 1 76 ? 13.942 -5.301 -21.306 1.00 72.62 76 SER A O 1
ATOM 621 N N . ASN A 1 77 ? 13.989 -3.482 -22.625 1.00 76.19 77 ASN A N 1
ATOM 622 C CA . ASN A 1 77 ? 13.556 -4.186 -23.834 1.00 76.19 77 ASN A CA 1
ATOM 623 C C . ASN A 1 77 ? 14.680 -5.059 -24.427 1.00 76.19 77 ASN A C 1
ATOM 625 O O . ASN A 1 77 ? 14.410 -5.915 -25.269 1.00 76.19 77 ASN A O 1
ATOM 629 N N . ASP A 1 78 ? 15.932 -4.869 -23.994 1.00 87.12 78 ASP A N 1
ATOM 630 C CA . ASP A 1 78 ? 17.032 -5.780 -24.298 1.00 87.12 78 ASP A CA 1
ATOM 631 C C . ASP A 1 78 ? 17.050 -6.959 -23.316 1.00 87.12 78 ASP A C 1
ATOM 633 O O . ASP A 1 78 ? 17.152 -6.797 -22.098 1.00 87.12 78 ASP A O 1
ATOM 637 N N . LEU A 1 79 ? 17.013 -8.180 -23.852 1.00 82.19 79 LEU A N 1
ATOM 638 C CA . LEU A 1 79 ? 16.934 -9.402 -23.052 1.00 82.19 79 LEU A CA 1
ATOM 639 C C . LEU A 1 79 ? 18.168 -9.613 -22.156 1.00 82.19 79 LEU A C 1
ATOM 641 O O . LEU A 1 79 ? 18.063 -10.228 -21.091 1.00 82.19 79 LEU A O 1
ATOM 645 N N . THR A 1 80 ? 19.347 -9.145 -22.573 1.00 85.38 80 THR A N 1
ATOM 646 C CA . THR A 1 80 ? 20.583 -9.295 -21.789 1.00 85.38 80 THR A CA 1
ATOM 647 C C . THR A 1 80 ? 20.569 -8.352 -20.593 1.00 85.38 80 THR A C 1
ATOM 649 O O . THR A 1 80 ? 20.890 -8.759 -19.472 1.00 85.38 80 THR A O 1
ATOM 652 N N . GLU A 1 81 ? 20.161 -7.109 -20.812 1.00 80.50 81 GLU A N 1
ATOM 653 C CA . GLU A 1 81 ? 19.998 -6.100 -19.776 1.00 80.50 81 GLU A CA 1
ATOM 654 C C . GLU A 1 81 ? 18.855 -6.456 -18.817 1.00 80.50 81 GLU A C 1
ATOM 656 O O . GLU A 1 81 ? 19.070 -6.458 -17.605 1.00 80.50 81 GLU A O 1
ATOM 661 N N . ALA A 1 82 ? 17.702 -6.905 -19.323 1.00 79.31 82 ALA A N 1
ATOM 662 C CA . ALA A 1 82 ? 16.596 -7.405 -18.505 1.00 79.31 82 ALA A CA 1
ATOM 663 C C . ALA A 1 82 ? 17.038 -8.551 -17.580 1.00 79.31 82 ALA A C 1
ATOM 665 O O . ALA A 1 82 ? 16.738 -8.543 -16.386 1.00 79.31 82 ALA A O 1
ATOM 666 N N . LYS A 1 83 ? 17.831 -9.509 -18.087 1.00 80.50 83 LYS A N 1
ATOM 667 C CA . LYS A 1 83 ? 18.405 -10.596 -17.270 1.00 80.50 83 LYS A CA 1
ATOM 668 C C . LYS A 1 83 ? 19.360 -10.083 -16.191 1.00 80.50 83 LYS A C 1
ATOM 670 O O . LYS A 1 83 ? 19.406 -10.661 -15.105 1.00 80.50 83 LYS A O 1
ATOM 675 N N . ARG A 1 84 ? 20.134 -9.024 -16.460 1.00 81.69 84 ARG A N 1
ATOM 676 C CA . ARG A 1 84 ? 20.987 -8.383 -15.440 1.00 81.69 84 ARG A CA 1
ATOM 677 C C . ARG A 1 84 ? 20.154 -7.675 -14.377 1.00 81.69 84 ARG A C 1
ATOM 679 O O . ARG A 1 84 ? 20.471 -7.808 -13.199 1.00 81.69 84 ARG A O 1
ATOM 686 N N . MET A 1 85 ? 19.108 -6.956 -14.780 1.00 78.12 85 MET A N 1
ATOM 687 C CA . MET A 1 85 ? 18.191 -6.271 -13.865 1.00 78.12 85 MET A CA 1
ATOM 688 C C . MET A 1 85 ? 17.464 -7.277 -12.970 1.00 78.12 85 MET A C 1
ATOM 690 O O . MET A 1 85 ? 17.496 -7.136 -11.754 1.00 78.12 85 MET A O 1
ATOM 694 N N . PHE A 1 86 ? 16.938 -8.362 -13.543 1.00 76.06 86 PHE A N 1
ATOM 695 C CA . PHE A 1 86 ? 16.267 -9.425 -12.792 1.00 76.06 86 PHE A CA 1
ATOM 696 C C . PHE A 1 86 ? 17.167 -10.060 -11.720 1.00 76.06 86 PHE A C 1
ATOM 698 O O . PHE A 1 86 ? 16.725 -10.309 -10.604 1.00 76.06 86 PHE A O 1
ATOM 705 N N . ARG A 1 87 ? 18.458 -10.271 -12.015 1.00 76.69 87 ARG A N 1
ATOM 706 C CA . ARG A 1 87 ? 19.430 -10.788 -11.031 1.00 76.69 87 ARG A CA 1
ATOM 707 C C . ARG A 1 87 ? 19.717 -9.832 -9.870 1.00 76.69 87 ARG A C 1
ATOM 709 O O . ARG A 1 87 ? 20.221 -10.298 -8.863 1.00 76.69 87 ARG A O 1
ATOM 716 N N . ARG A 1 88 ? 19.463 -8.528 -10.019 1.00 66.31 88 ARG A N 1
ATOM 717 C CA . ARG A 1 88 ? 19.647 -7.521 -8.953 1.00 66.31 88 ARG A CA 1
ATOM 718 C C . ARG A 1 88 ? 18.427 -7.388 -8.044 1.00 66.31 88 ARG A C 1
ATOM 720 O O . ARG A 1 88 ? 18.546 -6.801 -6.979 1.00 66.31 88 ARG A O 1
ATOM 727 N N . ILE A 1 89 ? 17.277 -7.878 -8.500 1.00 65.50 89 ILE A N 1
ATOM 728 C CA . ILE A 1 89 ? 16.004 -7.864 -7.769 1.00 65.50 89 ILE A CA 1
ATOM 729 C C . ILE A 1 89 ? 15.860 -9.136 -6.904 1.00 65.50 89 ILE A C 1
ATOM 731 O O . ILE A 1 89 ? 15.021 -9.178 -6.009 1.00 65.50 89 ILE A O 1
ATOM 735 N N . LYS A 1 90 ? 16.684 -10.162 -7.161 1.00 51.75 90 LYS A N 1
ATOM 736 C CA . LYS A 1 90 ? 16.722 -11.446 -6.450 1.00 51.75 90 LYS A CA 1
ATOM 737 C C . LYS A 1 90 ? 17.787 -11.454 -5.358 1.00 51.75 90 LYS A C 1
ATOM 739 O O . LYS A 1 90 ? 17.532 -12.112 -4.329 1.00 51.75 90 LYS A O 1
#

InterPro domains:
  IPR007074 LicD/FKTN/FKRP, nucleotidyltransferase domain [PF04991] (4-80)

Foldseek 3Di:
DDCPAAEDEDAQVVVVVCVVDPDDPVPQKDKDAPVDPLDDDHWIKIAGPVAFDDDPDPRDDGGGRIHTYHHDYDADPDPVRSVVVVVVVD

Radius of gyration: 15.76 Å; chains: 1; bounding box: 37×33×36 Å

Secondary structure (DSSP, 8-state):
----S-EEEEEHHHHHHHHHH---TTS-EEEE-TTSTT---SSEEEEETTS-----SSS-----SEEEEEEEPPPPSSHHHHHHHHHHH-

pLDDT: mean 85.59, std 12.78, range [43.88, 97.25]